Protein AF-A0A851US22-F1 (afdb_monomer)

Secondary structure (DSSP, 8-state):
---TT--SPPTTS-PPPPHHHHHHHHHHHHHHHHHHH--GGG-TTEEE-TTS-EEETTTTEEESSHHHHHHHHTSHHHHHHHHHHHHHHHHHS--PPPP-------------------

Radius of gyration: 31.39 Å; Cα contacts (8 Å, |Δi|>4): 58; chains: 1; bounding box: 66×63×95 Å

Nearest PDB structures (foldseek):
  8i0t-assembly1_v  TM=5.597E-01  e=1.390E-12  Homo sapiens
  8i0s-assembly1_v  TM=6.471E-01  e=7.210E-11  Homo sapiens
  7qtt-assembly1_I  TM=5.472E-01  e=7.624E-12  Homo sapiens
  6ff7-assembly1_7  TM=4.884E-01  e=3.368E-12  Homo sapiens
  7vpx-assembly1_B  TM=7.282E-01  e=9.819E-08  Homo sapiens

Structure (mmCIF, N/CA/C/O backbone):
data_AF-A0A851US22-F1
#
_entry.id   AF-A0A851US22-F1
#
loop_
_atom_site.group_PDB
_atom_site.id
_atom_site.type_symbol
_atom_site.label_atom_id
_atom_site.label_alt_id
_atom_site.label_comp_id
_atom_site.label_asym_id
_atom_site.label_entity_id
_atom_site.label_seq_id
_atom_site.pdbx_PDB_ins_code
_atom_site.Cartn_x
_atom_site.Cartn_y
_atom_site.Cartn_z
_atom_site.occupancy
_atom_site.B_iso_or_equiv
_atom_site.auth_seq_id
_atom_site.auth_comp_id
_atom_site.auth_asym_id
_atom_site.auth_atom_id
_atom_site.pdbx_PDB_model_num
ATOM 1 N N . MET A 1 1 ? 39.488 -23.790 -38.336 1.00 55.25 1 MET A N 1
ATOM 2 C CA . MET A 1 1 ? 39.262 -23.198 -36.999 1.00 55.25 1 MET A CA 1
ATOM 3 C C . MET A 1 1 ? 38.009 -23.827 -36.411 1.00 55.25 1 MET A C 1
ATOM 5 O O . MET A 1 1 ? 36.996 -23.831 -37.096 1.00 55.25 1 MET A O 1
ATOM 9 N N . ASP A 1 2 ? 38.097 -24.403 -35.213 1.00 55.62 2 ASP A N 1
ATOM 10 C CA . ASP A 1 2 ? 36.981 -25.063 -34.522 1.00 55.62 2 ASP A CA 1
ATOM 11 C C . ASP A 1 2 ? 36.094 -24.021 -33.808 1.00 55.62 2 ASP A C 1
ATOM 13 O O . ASP A 1 2 ? 36.602 -23.155 -33.093 1.00 55.62 2 ASP A O 1
ATOM 17 N N . PHE A 1 3 ? 34.782 -24.068 -34.050 1.00 61.19 3 PHE A N 1
ATOM 18 C CA . PHE A 1 3 ? 33.789 -23.107 -33.544 1.00 61.19 3 PHE A CA 1
ATOM 19 C C . PHE A 1 3 ? 32.880 -23.699 -32.452 1.00 61.19 3 PHE A C 1
ATOM 21 O O . PHE A 1 3 ? 31.958 -23.022 -31.997 1.00 61.19 3 PHE A O 1
ATOM 28 N N . GLN A 1 4 ? 33.110 -24.944 -32.019 1.00 65.94 4 GLN A N 1
ATOM 29 C CA . GLN A 1 4 ? 32.130 -25.704 -31.232 1.00 65.94 4 GLN A CA 1
ATOM 30 C C . GLN A 1 4 ? 31.993 -25.271 -29.760 1.00 65.94 4 GLN A C 1
ATOM 32 O O . GLN A 1 4 ? 30.987 -25.595 -29.137 1.00 65.94 4 GLN A O 1
ATOM 37 N N . HIS A 1 5 ? 32.926 -24.486 -29.205 1.00 59.12 5 HIS A N 1
ATOM 38 C CA . HIS A 1 5 ? 32.941 -24.167 -27.765 1.00 59.12 5 HIS A CA 1
ATOM 39 C C . HIS A 1 5 ? 33.215 -22.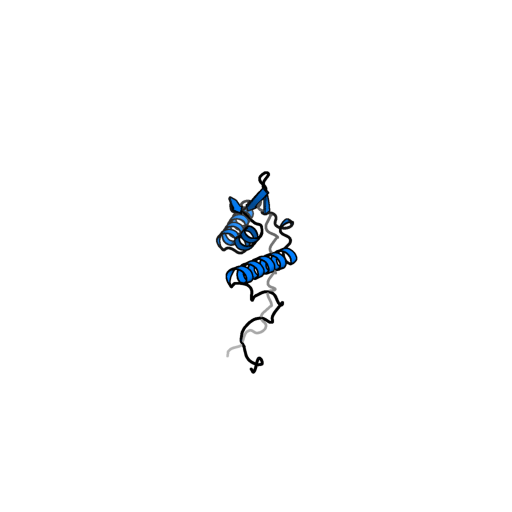693 -27.428 1.00 59.12 5 HIS A C 1
ATOM 41 O O . HIS A 1 5 ? 33.822 -22.391 -26.402 1.00 59.12 5 HIS A O 1
ATOM 47 N N . ARG A 1 6 ? 32.790 -21.742 -28.270 1.00 59.16 6 ARG A N 1
ATOM 48 C CA . ARG A 1 6 ? 32.948 -20.311 -27.962 1.00 59.16 6 ARG A CA 1
ATOM 49 C C . ARG A 1 6 ? 31.758 -19.821 -27.118 1.00 59.16 6 ARG A C 1
ATOM 51 O O . ARG A 1 6 ? 30.650 -19.769 -27.648 1.00 59.16 6 ARG A O 1
ATOM 58 N N . PRO A 1 7 ? 31.935 -19.447 -25.834 1.00 59.38 7 PRO A N 1
ATOM 59 C CA . PRO A 1 7 ? 30.878 -18.799 -25.064 1.00 59.38 7 PRO A CA 1
ATOM 60 C C . PRO A 1 7 ? 30.664 -17.388 -25.629 1.00 59.38 7 PRO A C 1
ATOM 62 O O . PRO A 1 7 ? 31.393 -16.451 -25.320 1.00 59.38 7 PRO A O 1
ATOM 65 N N . GLY A 1 8 ? 29.706 -17.254 -26.540 1.00 61.50 8 GLY A N 1
ATOM 66 C CA . GLY A 1 8 ? 29.374 -15.994 -27.199 1.00 61.50 8 GLY A CA 1
ATOM 67 C C . GLY A 1 8 ? 28.304 -16.216 -28.260 1.00 61.50 8 GLY A C 1
ATOM 68 O O . GLY A 1 8 ? 28.386 -17.178 -29.018 1.00 61.50 8 GLY A O 1
ATOM 69 N N . GLY A 1 9 ? 27.278 -15.359 -28.259 1.00 60.66 9 GLY A N 1
ATOM 70 C CA . GLY A 1 9 ? 26.065 -15.493 -29.072 1.00 60.66 9 GLY A CA 1
ATOM 71 C C . GLY A 1 9 ? 26.325 -15.782 -30.554 1.00 60.66 9 GLY A C 1
ATOM 72 O O . GLY A 1 9 ? 27.314 -15.328 -31.134 1.00 60.66 9 GLY A O 1
ATOM 73 N N . LYS A 1 10 ? 25.420 -16.559 -31.161 1.00 65.62 10 LYS A N 1
ATOM 74 C CA . LYS A 1 10 ? 25.489 -16.938 -32.578 1.00 65.62 10 LYS A CA 1
ATOM 75 C C . LYS A 1 10 ? 25.451 -15.678 -33.449 1.00 65.62 10 LYS A C 1
ATOM 77 O O . LYS A 1 10 ? 24.725 -14.730 -33.164 1.00 65.62 10 LYS A O 1
ATOM 82 N N . THR A 1 11 ? 26.210 -15.661 -34.539 1.00 60.56 11 THR A N 1
ATOM 83 C CA . THR A 1 11 ? 26.188 -14.551 -35.503 1.00 60.56 11 THR A CA 1
ATOM 84 C C . THR A 1 11 ? 24.760 -14.343 -36.018 1.00 60.56 11 THR A C 1
ATOM 86 O O . THR A 1 11 ? 24.186 -15.253 -36.610 1.00 60.56 11 THR A O 1
ATOM 89 N N . GLY A 1 12 ? 24.177 -13.171 -35.748 1.00 69.44 12 GLY A N 1
ATOM 90 C CA . GLY A 1 12 ? 22.789 -12.839 -36.095 1.00 69.44 12 GLY A CA 1
ATOM 91 C C . GLY A 1 12 ? 21.750 -13.057 -34.985 1.00 69.44 12 GLY A C 1
ATOM 92 O O . GLY A 1 12 ? 20.598 -12.694 -35.184 1.00 69.44 12 GLY A O 1
ATOM 93 N N . SER A 1 13 ? 22.118 -13.582 -33.807 1.00 67.88 13 SER A N 1
ATOM 94 C CA . SER A 1 13 ? 21.155 -13.847 -32.719 1.00 67.88 13 SER A CA 1
ATOM 95 C C . SER A 1 13 ? 20.763 -12.624 -31.882 1.00 67.88 13 SER A C 1
ATOM 97 O O . SER A 1 13 ? 20.033 -12.778 -30.908 1.00 67.88 13 SER A O 1
ATOM 99 N N . GLY A 1 14 ? 21.286 -11.434 -32.199 1.00 68.94 14 GLY A N 1
ATOM 100 C CA . GLY A 1 14 ? 21.349 -10.335 -31.233 1.00 68.94 14 GLY A CA 1
ATOM 101 C C . GLY A 1 14 ? 22.315 -10.685 -30.092 1.00 68.94 14 GLY A C 1
ATOM 102 O O . GLY A 1 14 ? 22.477 -11.849 -29.721 1.00 68.94 14 GLY A O 1
ATOM 103 N N . GLY A 1 15 ? 23.053 -9.703 -29.579 1.00 71.88 15 GLY A N 1
ATOM 104 C CA . GLY A 1 15 ? 23.988 -9.932 -28.472 1.00 71.88 15 GLY A CA 1
ATOM 105 C C . GLY A 1 15 ? 23.290 -10.471 -27.216 1.00 71.88 15 GLY 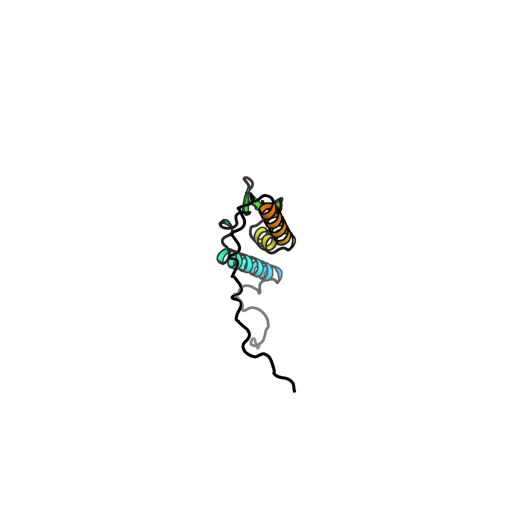A C 1
ATOM 106 O O . GLY A 1 15 ? 22.073 -10.369 -27.071 1.00 71.88 15 GLY A O 1
ATOM 107 N N . VAL A 1 16 ? 24.064 -11.034 -26.284 1.00 71.56 16 VAL A N 1
ATOM 108 C CA . VAL A 1 16 ? 23.540 -11.382 -24.955 1.00 71.56 16 VAL A CA 1
ATOM 109 C C . VAL A 1 16 ? 23.120 -10.082 -24.268 1.00 71.56 16 VAL A C 1
ATOM 111 O O . VAL A 1 16 ? 23.940 -9.171 -24.149 1.00 71.56 16 VAL A O 1
ATOM 114 N N . ALA A 1 17 ? 21.853 -9.991 -23.852 1.00 75.88 17 ALA A N 1
ATOM 115 C CA . ALA A 1 17 ? 21.323 -8.814 -23.168 1.00 75.88 17 ALA A CA 1
ATOM 116 C C . ALA A 1 17 ? 22.192 -8.460 -21.955 1.00 75.88 17 ALA A C 1
ATOM 118 O O . ALA A 1 17 ? 22.644 -9.343 -21.216 1.00 75.88 17 ALA A O 1
ATOM 119 N N . SER A 1 18 ? 22.419 -7.167 -21.734 1.00 83.94 18 SER A N 1
ATOM 120 C CA . SER A 1 18 ? 23.195 -6.713 -20.584 1.00 83.94 18 SER A CA 1
ATOM 121 C C . SER A 1 18 ? 22.522 -7.125 -19.264 1.00 83.94 18 SER A C 1
ATOM 123 O O . SER A 1 18 ? 21.305 -7.336 -19.177 1.00 83.94 18 SER A O 1
ATOM 125 N N . ALA A 1 19 ? 23.304 -7.218 -18.185 1.00 85.69 19 ALA A N 1
ATOM 126 C CA . ALA A 1 19 ? 22.767 -7.528 -16.856 1.00 85.69 19 ALA A CA 1
ATOM 127 C C . ALA A 1 19 ? 21.691 -6.514 -16.407 1.00 85.69 19 ALA A C 1
ATOM 129 O O . ALA A 1 19 ? 20.755 -6.863 -15.691 1.00 85.69 19 ALA A O 1
ATOM 130 N N . SER A 1 20 ? 21.788 -5.255 -16.842 1.00 86.75 20 SER A N 1
ATOM 131 C CA . SER A 1 20 ? 20.774 -4.230 -16.582 1.00 86.75 20 SER A CA 1
ATOM 132 C C . SER A 1 20 ? 19.460 -4.488 -17.319 1.00 86.75 20 SER A C 1
ATOM 134 O O . SER A 1 20 ? 18.394 -4.328 -16.725 1.00 86.75 20 SER A O 1
ATOM 136 N N . GLU A 1 21 ? 19.521 -4.907 -18.584 1.00 86.50 21 GLU A N 1
ATOM 137 C CA . GLU A 1 21 ? 18.330 -5.181 -19.399 1.00 86.50 21 GLU A CA 1
ATOM 138 C C . GLU A 1 21 ? 17.580 -6.410 -18.888 1.00 86.50 21 GLU A C 1
ATOM 140 O O . GLU A 1 21 ? 16.374 -6.345 -18.655 1.00 86.50 21 GLU A O 1
ATOM 145 N N . SER A 1 22 ? 18.304 -7.493 -18.600 1.00 87.62 22 SER A N 1
ATOM 146 C CA . SER A 1 22 ? 17.714 -8.716 -18.038 1.00 87.62 22 SER A CA 1
ATOM 147 C C . SER A 1 22 ? 17.078 -8.490 -16.659 1.00 87.62 22 SER A C 1
ATOM 149 O O . SER A 1 22 ? 15.997 -9.008 -16.377 1.00 87.62 22 SER A O 1
ATOM 151 N N . ASN A 1 23 ? 17.684 -7.659 -15.803 1.00 87.44 23 ASN A N 1
ATOM 152 C CA . ASN A 1 23 ? 17.094 -7.294 -14.512 1.00 87.44 23 ASN A CA 1
ATOM 153 C C . ASN A 1 23 ? 15.829 -6.436 -14.650 1.00 87.44 23 ASN A C 1
ATOM 155 O O . ASN A 1 23 ? 14.906 -6.569 -13.838 1.00 87.44 23 ASN A O 1
ATOM 159 N N . ARG A 1 24 ? 15.780 -5.551 -15.653 1.00 86.31 24 ARG A N 1
ATOM 160 C CA . ARG A 1 24 ? 14.601 -4.727 -15.942 1.00 86.31 24 ARG A CA 1
ATOM 161 C C . ARG A 1 24 ? 13.440 -5.593 -16.421 1.00 86.31 24 ARG A C 1
ATOM 163 O O . ARG A 1 24 ? 12.365 -5.500 -15.831 1.00 86.31 24 ARG A O 1
ATOM 170 N N . ASP A 1 25 ? 13.689 -6.467 -17.393 1.00 88.38 25 ASP A N 1
ATOM 171 C CA . ASP A 1 25 ? 12.705 -7.425 -17.912 1.00 88.38 25 ASP A CA 1
ATOM 172 C C . ASP A 1 25 ? 12.148 -8.315 -16.793 1.00 88.38 25 ASP A C 1
ATOM 174 O O . ASP A 1 25 ? 10.937 -8.401 -16.582 1.00 88.38 25 ASP A O 1
ATOM 178 N N . ARG A 1 26 ? 13.034 -8.870 -15.955 1.00 88.06 26 ARG A N 1
ATOM 179 C CA . ARG A 1 26 ? 12.627 -9.686 -14.806 1.00 88.06 26 ARG A CA 1
ATOM 180 C C . ARG A 1 26 ? 11.705 -8.927 -13.850 1.00 88.06 26 ARG A C 1
ATOM 182 O O . ARG A 1 26 ? 10.723 -9.489 -13.367 1.00 88.06 26 ARG A O 1
ATOM 189 N N . ARG A 1 27 ? 12.020 -7.663 -13.548 1.00 84.94 27 ARG A N 1
ATOM 190 C CA . ARG A 1 27 ? 11.213 -6.825 -12.646 1.00 84.94 27 ARG A CA 1
ATOM 191 C C . ARG A 1 27 ? 9.845 -6.506 -13.247 1.00 84.94 27 ARG A C 1
ATOM 193 O O . ARG A 1 27 ? 8.851 -6.527 -12.526 1.00 84.94 27 ARG A O 1
ATOM 200 N N . GLU A 1 28 ? 9.798 -6.217 -14.541 1.00 86.56 28 GLU A N 1
ATOM 201 C CA . GLU A 1 28 ? 8.559 -5.934 -15.262 1.00 86.56 28 GLU A CA 1
ATOM 202 C C . GLU A 1 28 ? 7.658 -7.170 -15.336 1.00 86.56 28 GLU A C 1
ATOM 204 O O . GLU A 1 28 ? 6.477 -7.094 -14.995 1.00 86.56 28 GLU A O 1
ATOM 209 N N . ARG A 1 29 ? 8.237 -8.336 -15.629 1.00 89.19 29 ARG A N 1
ATOM 210 C CA . ARG A 1 29 ? 7.525 -9.616 -15.626 1.00 89.19 29 ARG A CA 1
ATOM 211 C C . ARG A 1 29 ? 6.950 -9.966 -14.254 1.00 89.19 29 ARG A C 1
ATOM 213 O O . ARG A 1 29 ? 5.792 -10.357 -14.159 1.00 89.19 29 ARG A O 1
ATOM 220 N N . LEU A 1 30 ? 7.725 -9.801 -13.178 1.00 84.38 30 LEU A N 1
ATOM 221 C CA . LEU A 1 30 ? 7.225 -10.021 -11.812 1.00 84.38 30 LEU A CA 1
ATOM 222 C C . LEU A 1 30 ? 6.061 -9.085 -11.471 1.00 84.38 30 LEU A C 1
ATOM 224 O O . LEU A 1 30 ? 5.120 -9.499 -10.797 1.00 84.38 30 LEU A O 1
ATOM 228 N N . ARG A 1 31 ? 6.099 -7.839 -11.956 1.00 82.69 31 ARG A N 1
ATOM 229 C CA . ARG A 1 31 ? 4.989 -6.898 -11.791 1.00 82.69 31 ARG A CA 1
ATOM 230 C C . ARG A 1 31 ? 3.738 -7.362 -12.541 1.00 82.69 31 ARG A C 1
ATOM 232 O O . ARG A 1 31 ? 2.659 -7.291 -11.966 1.00 82.69 31 ARG A O 1
ATOM 239 N N . GLN A 1 32 ? 3.874 -7.828 -13.781 1.00 84.69 32 GLN A N 1
ATOM 240 C CA . GLN A 1 32 ? 2.745 -8.343 -14.567 1.00 84.69 32 GLN A CA 1
ATOM 241 C C . GLN A 1 32 ? 2.095 -9.554 -13.889 1.00 84.69 32 GLN A C 1
ATOM 243 O O . GLN A 1 32 ? 0.882 -9.562 -13.706 1.00 84.69 32 GLN A O 1
ATOM 248 N N . LEU A 1 33 ? 2.903 -10.510 -13.416 1.00 86.81 33 LEU A N 1
ATOM 249 C CA . LEU A 1 33 ? 2.410 -11.669 -12.665 1.00 86.81 33 LEU A CA 1
ATOM 250 C C . LEU A 1 33 ? 1.653 -11.249 -11.396 1.00 86.81 33 LEU A C 1
ATOM 252 O O . LEU A 1 33 ? 0.589 -11.780 -11.097 1.00 86.81 33 LEU A O 1
ATOM 256 N N . ALA A 1 34 ? 2.172 -10.265 -10.656 1.00 80.88 34 ALA A N 1
ATOM 257 C CA . ALA A 1 34 ? 1.501 -9.766 -9.459 1.00 80.88 34 ALA A CA 1
ATOM 258 C C . ALA A 1 34 ? 0.142 -9.113 -9.778 1.00 80.88 34 ALA A C 1
ATOM 260 O O . ALA A 1 34 ? -0.827 -9.359 -9.061 1.00 80.88 34 ALA A O 1
ATOM 261 N N . LEU A 1 35 ? 0.058 -8.331 -10.860 1.00 78.81 35 LEU A N 1
ATOM 262 C CA . LEU A 1 35 ? -1.186 -7.694 -11.313 1.00 78.81 35 LEU A CA 1
ATOM 263 C C . LEU A 1 35 ? -2.231 -8.705 -11.798 1.00 78.81 35 LEU A C 1
ATOM 265 O O . LEU A 1 35 ? -3.420 -8.490 -11.598 1.00 78.81 35 LEU A O 1
ATOM 269 N N . GLU A 1 36 ? -1.801 -9.810 -12.404 1.00 81.94 36 GLU A N 1
ATOM 270 C CA . GLU A 1 36 ? -2.704 -10.886 -12.820 1.00 81.94 36 GLU A CA 1
ATOM 271 C C . GLU A 1 36 ? -3.337 -11.589 -11.608 1.00 81.94 36 GLU A C 1
ATOM 273 O O . GLU A 1 36 ? -4.521 -11.919 -11.614 1.00 81.94 36 GLU A O 1
ATOM 278 N N . THR A 1 37 ? -2.564 -11.777 -10.533 1.00 79.75 37 THR A N 1
ATOM 279 C CA . THR A 1 37 ? -3.039 -12.464 -9.320 1.00 79.75 37 THR A CA 1
ATOM 280 C C . THR A 1 37 ? -3.872 -11.588 -8.384 1.00 79.75 37 THR A C 1
ATOM 282 O O . THR A 1 37 ? -4.727 -12.105 -7.663 1.00 79.75 37 THR A O 1
ATOM 285 N N . ILE A 1 38 ? -3.619 -10.276 -8.355 1.00 79.56 38 ILE A N 1
ATOM 286 C CA . ILE A 1 38 ? -4.230 -9.351 -7.397 1.00 79.56 38 ILE A CA 1
ATOM 287 C C . ILE A 1 38 ? -4.940 -8.240 -8.161 1.00 79.56 38 ILE A C 1
ATOM 289 O O . ILE A 1 38 ? -4.313 -7.341 -8.718 1.00 79.56 38 ILE A O 1
ATOM 293 N N . ASP A 1 39 ? -6.268 -8.256 -8.098 1.00 82.88 39 ASP A N 1
ATOM 294 C CA . ASP A 1 39 ? -7.079 -7.141 -8.573 1.00 82.88 39 ASP A CA 1
ATOM 295 C C . ASP A 1 39 ? -7.009 -5.978 -7.574 1.00 82.88 39 ASP A C 1
ATOM 297 O O . ASP A 1 39 ? -7.685 -5.963 -6.542 1.00 82.88 39 ASP A O 1
ATOM 301 N N . ILE A 1 40 ? -6.170 -4.996 -7.900 1.00 81.62 40 ILE A N 1
ATOM 302 C CA . ILE A 1 40 ? -5.939 -3.778 -7.112 1.00 81.62 40 ILE A CA 1
ATOM 303 C C . ILE A 1 40 ? -7.207 -2.952 -6.875 1.00 81.62 40 ILE A C 1
ATOM 305 O O . ILE A 1 40 ? -7.279 -2.227 -5.886 1.00 81.62 40 ILE A O 1
ATOM 309 N N . ASN A 1 41 ? -8.225 -3.072 -7.730 1.00 84.25 41 ASN A N 1
ATOM 310 C CA . ASN A 1 41 ? -9.457 -2.293 -7.593 1.00 84.25 41 ASN A CA 1
ATOM 311 C C . ASN A 1 41 ? -10.380 -2.842 -6.499 1.00 84.25 41 ASN A C 1
ATOM 313 O O . ASN A 1 41 ? -11.260 -2.126 -6.028 1.00 84.25 41 ASN A O 1
ATOM 317 N N . LYS A 1 42 ? -10.183 -4.099 -6.080 1.00 86.62 42 LYS A N 1
ATOM 318 C CA . LYS A 1 42 ? -10.942 -4.706 -4.976 1.00 86.62 42 LYS A CA 1
ATOM 319 C C . LYS A 1 42 ? -10.461 -4.243 -3.604 1.00 86.62 42 LYS A C 1
ATOM 321 O O . LYS A 1 42 ? -11.166 -4.456 -2.620 1.00 86.62 42 LYS A O 1
ATOM 326 N N . ASP A 1 43 ? -9.281 -3.632 -3.519 1.00 88.44 43 ASP A N 1
ATOM 327 C CA . ASP A 1 43 ? -8.763 -3.115 -2.258 1.00 88.44 43 ASP A CA 1
ATOM 328 C C . ASP A 1 43 ? -9.524 -1.831 -1.857 1.00 88.44 43 ASP A C 1
ATOM 330 O O . ASP A 1 43 ? -9.438 -0.817 -2.557 1.00 88.44 43 ASP A O 1
ATOM 334 N N . PRO A 1 44 ? -10.247 -1.820 -0.717 1.00 91.44 44 PRO A N 1
ATOM 335 C CA . PRO A 1 44 ? -11.035 -0.662 -0.291 1.00 91.44 44 PRO A CA 1
ATOM 336 C C . PRO A 1 44 ? -10.179 0.580 0.005 1.00 91.44 44 PRO A C 1
ATOM 338 O O . PRO A 1 44 ? -10.686 1.710 -0.023 1.00 91.44 44 PRO A O 1
ATOM 341 N N . TYR A 1 45 ? -8.884 0.404 0.280 1.00 91.69 45 TYR A N 1
ATOM 342 C CA . TYR A 1 45 ? -7.956 1.489 0.599 1.00 91.69 45 TYR A CA 1
ATOM 343 C C . TYR A 1 45 ? -7.203 2.030 -0.613 1.00 91.69 45 TYR A C 1
ATOM 345 O O . TYR A 1 45 ? -6.575 3.085 -0.489 1.00 91.69 45 TYR A O 1
ATOM 353 N N . PHE A 1 46 ? -7.319 1.383 -1.771 1.00 93.19 46 PHE A N 1
ATOM 354 C CA . PHE A 1 46 ? -6.735 1.859 -3.016 1.00 93.19 46 PHE A CA 1
ATOM 355 C C . PHE A 1 46 ? -7.497 3.079 -3.551 1.00 93.19 46 PHE A C 1
ATOM 357 O O . PHE A 1 46 ? -8.726 3.195 -3.439 1.00 93.19 46 PHE A O 1
ATOM 364 N N . MET A 1 47 ? -6.753 4.033 -4.104 1.00 91.50 47 MET A N 1
ATOM 365 C CA . MET A 1 47 ? -7.293 5.192 -4.806 1.00 91.50 47 MET A CA 1
ATOM 366 C C . MET A 1 47 ? -6.301 5.645 -5.877 1.00 91.50 47 MET A C 1
ATOM 368 O O . MET A 1 47 ? -5.088 5.612 -5.672 1.00 91.50 47 MET A O 1
ATOM 372 N N . LYS A 1 48 ? -6.822 6.085 -7.024 1.00 91.81 48 LYS A N 1
ATOM 373 C CA . LYS A 1 48 ? -6.039 6.763 -8.055 1.00 91.81 48 LYS A CA 1
ATOM 374 C C . LYS A 1 48 ? -6.370 8.246 -8.025 1.00 91.81 48 LYS A C 1
ATOM 376 O O . LYS A 1 48 ? -7.538 8.623 -8.108 1.00 91.81 48 LYS A O 1
ATOM 381 N N . ASN A 1 49 ? -5.344 9.076 -7.922 1.00 89.12 49 ASN A N 1
ATOM 382 C CA . ASN A 1 49 ? -5.512 10.520 -7.906 1.00 89.12 49 ASN A CA 1
ATOM 383 C C . ASN A 1 49 ? -5.799 11.075 -9.298 1.00 89.12 49 ASN A C 1
ATOM 385 O O . ASN A 1 49 ? -5.448 10.480 -10.316 1.00 89.12 49 ASN A O 1
ATOM 389 N N . HIS A 1 50 ? -6.325 12.298 -9.326 1.00 86.69 50 HIS A N 1
ATOM 390 C CA . HIS A 1 50 ? -6.492 13.104 -10.538 1.00 86.69 50 HIS A CA 1
ATOM 391 C C . HIS A 1 50 ? -5.168 13.363 -11.287 1.00 86.69 50 HIS A C 1
ATOM 393 O O . HIS A 1 50 ? -5.177 13.569 -12.493 1.00 86.69 50 HIS A O 1
ATOM 399 N N . LEU A 1 51 ? -4.026 13.292 -10.593 1.00 88.94 51 LEU A N 1
ATOM 400 C CA . LEU A 1 51 ? -2.677 13.400 -11.170 1.00 88.94 51 LEU A CA 1
ATOM 401 C C . LEU A 1 51 ? -2.137 12.066 -11.722 1.00 88.94 51 LEU A C 1
ATOM 403 O O . LEU A 1 51 ? -1.010 12.007 -12.202 1.00 88.94 51 LEU A O 1
ATOM 407 N N . GLY A 1 52 ? -2.899 10.974 -11.612 1.00 87.75 52 GLY A N 1
ATOM 408 C CA . GLY A 1 52 ? -2.484 9.641 -12.053 1.00 87.75 52 GLY A CA 1
ATOM 409 C C . GLY A 1 52 ? -1.590 8.872 -11.072 1.00 87.75 52 GLY A C 1
ATOM 410 O O . GLY A 1 52 ? -1.260 7.723 -11.358 1.00 87.75 52 GLY A O 1
ATOM 411 N N . SER A 1 53 ? -1.237 9.458 -9.924 1.00 91.25 53 SER A N 1
ATOM 412 C CA . SER A 1 53 ? -0.544 8.771 -8.823 1.00 91.25 53 SER A CA 1
ATOM 413 C C . SER A 1 53 ? -1.464 7.797 -8.082 1.00 91.25 53 SER A C 1
ATOM 415 O O . SER A 1 53 ? -2.683 7.979 -8.053 1.00 91.25 53 SER A O 1
ATOM 417 N N . TYR A 1 54 ? -0.872 6.788 -7.443 1.00 92.31 54 TYR A N 1
ATOM 418 C CA . TYR A 1 54 ? -1.586 5.794 -6.645 1.00 92.31 54 TYR A CA 1
ATOM 419 C C . TYR A 1 54 ? -1.479 6.130 -5.163 1.00 92.31 54 TYR A C 1
ATOM 421 O O . TYR A 1 54 ? -0.399 6.452 -4.674 1.00 92.31 54 TYR A O 1
ATOM 429 N N . GLU A 1 55 ? -2.579 6.027 -4.434 1.00 92.38 55 GLU A N 1
ATOM 430 C CA . GLU A 1 55 ? -2.640 6.352 -3.015 1.00 92.38 55 GLU A CA 1
ATOM 431 C C . GLU A 1 55 ? -3.167 5.196 -2.176 1.00 92.38 55 GLU A C 1
ATOM 433 O O . GLU A 1 55 ? -4.090 4.475 -2.557 1.00 92.38 55 GLU A O 1
ATOM 438 N N . CYS A 1 56 ? -2.595 5.069 -0.979 1.00 94.62 56 CYS A N 1
ATOM 439 C CA . CYS A 1 56 ? -3.124 4.232 0.085 1.00 94.62 56 CYS A CA 1
ATOM 440 C C . CYS A 1 56 ? -3.879 5.098 1.096 1.00 94.62 56 CYS A C 1
ATOM 442 O O . CYS A 1 56 ? -3.262 5.730 1.957 1.00 94.62 56 CYS A O 1
ATOM 444 N N . LYS A 1 57 ? -5.216 5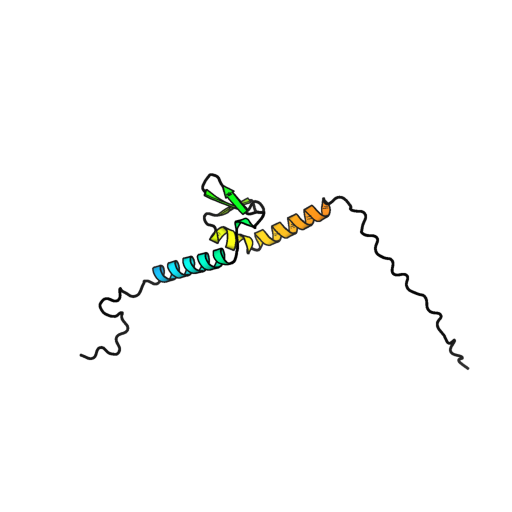.078 1.057 1.00 93.69 57 LYS A N 1
ATOM 445 C CA . LYS A 1 57 ? -6.082 5.854 1.971 1.00 93.69 57 LYS A CA 1
ATOM 446 C C . LYS A 1 57 ? -5.893 5.477 3.442 1.00 93.69 57 LYS A C 1
ATOM 448 O O . LYS A 1 57 ? -6.138 6.287 4.330 1.00 93.69 57 LYS A O 1
ATOM 453 N N . LEU A 1 58 ? -5.456 4.247 3.718 1.00 93.44 58 LEU A N 1
ATOM 454 C CA . LEU A 1 58 ? -5.177 3.801 5.081 1.00 93.44 58 LEU A CA 1
ATOM 455 C C . LEU A 1 58 ? -3.912 4.445 5.658 1.00 93.44 58 LEU A C 1
ATOM 457 O O . LEU A 1 58 ? -3.882 4.790 6.837 1.00 93.44 58 LEU A O 1
ATOM 461 N N . CYS A 1 59 ? -2.857 4.546 4.847 1.00 94.00 59 CYS A N 1
ATOM 462 C CA . CYS A 1 59 ? -1.535 4.987 5.294 1.00 94.00 59 CYS A CA 1
ATOM 463 C C . CYS A 1 59 ? -1.196 6.428 4.910 1.00 94.00 59 CYS A C 1
ATOM 465 O O . CYS A 1 59 ? -0.175 6.924 5.389 1.00 94.00 59 CYS A O 1
ATOM 467 N N . LEU A 1 60 ? -2.019 7.070 4.073 1.00 92.94 60 LEU A N 1
ATOM 468 C CA . LEU A 1 60 ? -1.783 8.392 3.488 1.00 92.94 60 LEU A CA 1
ATOM 469 C C . LEU A 1 60 ? -0.424 8.460 2.777 1.00 92.94 60 LEU A C 1
ATOM 471 O O . LEU A 1 60 ? 0.360 9.387 2.967 1.00 92.94 60 LEU A O 1
ATOM 475 N N . THR A 1 61 ? -0.111 7.418 2.005 1.00 92.69 61 THR A N 1
ATOM 476 C CA . THR A 1 61 ? 1.136 7.318 1.240 1.00 92.69 61 THR A CA 1
ATOM 477 C C . THR A 1 61 ? 0.862 7.362 -0.254 1.00 92.69 61 THR A C 1
ATOM 479 O O . THR A 1 61 ? -0.052 6.700 -0.747 1.00 92.69 61 THR A O 1
ATOM 482 N N . LEU A 1 62 ? 1.698 8.126 -0.956 1.00 93.94 62 LEU A N 1
ATOM 483 C CA . LEU A 1 62 ? 1.724 8.250 -2.408 1.00 93.94 62 LEU A CA 1
ATOM 484 C C . LEU A 1 62 ? 2.677 7.212 -3.011 1.00 93.94 62 LEU A C 1
ATOM 486 O O . LEU A 1 62 ? 3.789 7.007 -2.519 1.00 93.94 62 LEU A O 1
ATOM 490 N N . HIS A 1 63 ? 2.256 6.590 -4.104 1.00 93.00 63 HIS A N 1
ATOM 491 C CA . HIS A 1 63 ? 2.995 5.584 -4.852 1.00 93.00 63 HIS A CA 1
ATOM 492 C C . HIS A 1 63 ? 3.028 5.963 -6.335 1.00 93.00 63 HIS A C 1
ATOM 494 O O . HIS A 1 63 ? 2.004 6.226 -6.963 1.00 93.00 63 HIS A O 1
ATOM 500 N N . ASN A 1 64 ? 4.229 5.950 -6.913 1.00 90.19 64 ASN A N 1
ATOM 501 C CA . ASN A 1 64 ? 4.444 6.328 -8.314 1.00 90.19 64 ASN A CA 1
ATOM 502 C C . ASN A 1 64 ? 3.965 5.251 -9.298 1.00 90.19 64 ASN A C 1
ATOM 504 O O . ASN A 1 64 ? 3.758 5.520 -10.476 1.00 90.19 64 ASN A O 1
ATOM 508 N N . ASN A 1 65 ? 3.844 4.005 -8.840 1.00 87.81 65 ASN A N 1
ATOM 509 C CA . ASN A 1 65 ? 3.416 2.880 -9.656 1.00 87.81 65 ASN A CA 1
ATOM 510 C C . ASN A 1 65 ? 2.615 1.865 -8.824 1.00 87.81 65 ASN A C 1
ATOM 512 O O . ASN A 1 65 ? 2.764 1.790 -7.604 1.00 87.81 65 ASN A O 1
ATOM 516 N N . GLU A 1 66 ? 1.791 1.060 -9.495 1.00 85.62 66 GLU A N 1
ATOM 517 C CA . GLU A 1 66 ? 0.949 0.040 -8.848 1.00 85.62 66 GLU A CA 1
ATOM 518 C C . GLU A 1 66 ? 1.798 -1.014 -8.136 1.00 85.62 66 GLU A C 1
ATOM 520 O O . GLU A 1 66 ? 1.431 -1.492 -7.073 1.00 85.62 66 GLU A O 1
ATOM 525 N N . GLY A 1 67 ? 2.977 -1.341 -8.678 1.00 87.56 67 GLY A N 1
ATOM 526 C CA . GLY A 1 67 ? 3.903 -2.281 -8.041 1.00 87.56 67 GLY A CA 1
ATOM 527 C C . GLY A 1 67 ? 4.404 -1.796 -6.674 1.00 87.56 67 GLY A C 1
ATOM 528 O O . GLY A 1 67 ? 4.517 -2.587 -5.744 1.00 87.56 67 GLY A O 1
ATOM 529 N N . SER A 1 68 ? 4.663 -0.495 -6.524 1.00 89.69 68 SER A N 1
ATOM 530 C CA . SER A 1 68 ? 5.030 0.135 -5.250 1.00 89.69 68 SER A CA 1
ATOM 531 C C . SER A 1 68 ? 3.858 0.118 -4.275 1.00 89.69 68 SER A C 1
ATOM 533 O O . SER A 1 68 ? 4.067 -0.149 -3.093 1.00 89.69 68 SER A O 1
ATOM 535 N N . TYR A 1 69 ? 2.631 0.326 -4.765 1.00 91.88 69 TYR A N 1
ATOM 536 C CA . TYR A 1 69 ? 1.423 0.163 -3.954 1.00 91.88 69 TYR A CA 1
ATOM 537 C C . TYR A 1 69 ? 1.258 -1.290 -3.471 1.00 91.88 69 TYR A C 1
ATOM 539 O O . TYR A 1 69 ? 1.090 -1.526 -2.278 1.00 91.88 69 TYR A O 1
ATOM 547 N N . LEU A 1 70 ? 1.405 -2.276 -4.359 1.00 89.75 70 LEU A N 1
ATOM 548 C CA . LEU A 1 70 ? 1.324 -3.703 -4.021 1.00 89.75 70 LEU A CA 1
ATOM 549 C C . LEU A 1 70 ? 2.400 -4.133 -3.014 1.00 89.75 70 LEU A C 1
ATOM 551 O O . LEU A 1 70 ? 2.119 -4.852 -2.059 1.00 89.75 70 LEU A O 1
ATOM 555 N N . ALA A 1 71 ? 3.638 -3.668 -3.182 1.00 90.75 71 ALA A N 1
ATOM 556 C CA . ALA A 1 71 ? 4.692 -3.920 -2.203 1.00 90.75 71 ALA A CA 1
ATOM 557 C C . ALA A 1 71 ? 4.389 -3.243 -0.853 1.00 90.75 71 ALA A C 1
ATOM 559 O O . ALA A 1 71 ? 4.735 -3.765 0.208 1.00 90.75 71 ALA A O 1
ATOM 560 N N . HIS A 1 72 ? 3.723 -2.087 -0.877 1.00 93.12 72 HIS A N 1
ATOM 561 C CA . HIS A 1 72 ? 3.329 -1.364 0.324 1.00 93.12 72 HIS A CA 1
ATOM 562 C C . HIS A 1 72 ? 2.242 -2.086 1.128 1.00 93.12 72 HIS A C 1
ATOM 564 O O . HIS A 1 72 ? 2.360 -2.130 2.355 1.00 93.12 72 HIS A O 1
ATOM 570 N N . THR A 1 73 ? 1.228 -2.678 0.486 1.00 91.25 73 THR A N 1
ATOM 571 C CA . THR A 1 73 ? 0.157 -3.414 1.194 1.00 91.25 73 THR A CA 1
ATOM 572 C C . THR A 1 73 ? 0.699 -4.633 1.944 1.00 91.25 73 THR A C 1
ATOM 574 O O . THR A 1 73 ? 0.245 -4.951 3.045 1.00 91.25 73 THR A O 1
ATOM 577 N N . GLN A 1 74 ? 1.753 -5.256 1.416 1.00 89.56 74 GLN A N 1
ATOM 578 C CA . GLN A 1 74 ? 2.487 -6.346 2.070 1.00 89.56 74 GLN A CA 1
ATOM 579 C C . GLN A 1 74 ? 3.440 -5.856 3.182 1.00 89.56 74 GLN A C 1
ATOM 581 O O . GLN A 1 74 ? 4.004 -6.652 3.933 1.00 89.56 74 GLN A O 1
ATOM 586 N N . GLY A 1 75 ? 3.632 -4.543 3.320 1.00 94.00 75 GLY A N 1
ATOM 587 C CA . GLY A 1 75 ? 4.528 -3.944 4.302 1.00 94.00 75 GLY A CA 1
ATOM 588 C C . GLY A 1 75 ? 3.963 -3.926 5.727 1.00 94.00 75 GLY A C 1
ATOM 589 O O . GLY A 1 75 ? 2.775 -3.701 5.960 1.00 94.00 75 GLY A O 1
ATOM 590 N N . LYS A 1 76 ? 4.847 -4.047 6.729 1.00 95.56 76 LYS A N 1
ATOM 591 C CA . LYS A 1 76 ? 4.472 -4.042 8.162 1.00 95.56 76 LYS A CA 1
ATOM 592 C C . LYS A 1 76 ? 3.696 -2.791 8.590 1.00 95.56 76 LYS A C 1
ATOM 594 O O . LYS A 1 76 ? 2.780 -2.878 9.404 1.00 95.56 76 LYS A O 1
ATOM 599 N N . LYS A 1 77 ? 4.042 -1.618 8.049 1.00 95.12 77 LYS A N 1
ATOM 600 C CA . LYS A 1 77 ? 3.345 -0.359 8.365 1.00 95.12 77 LYS A CA 1
ATOM 601 C C . LYS A 1 77 ? 1.871 -0.411 7.946 1.00 95.12 77 LYS A C 1
ATOM 603 O O . LYS A 1 77 ? 1.007 0.010 8.706 1.00 95.12 77 LYS A O 1
ATOM 608 N N . HIS A 1 78 ? 1.585 -0.967 6.771 1.00 94.94 78 HIS A N 1
ATOM 609 C CA . HIS A 1 78 ? 0.217 -1.114 6.289 1.00 94.94 78 HIS A CA 1
ATOM 610 C C . HIS A 1 78 ? -0.580 -2.0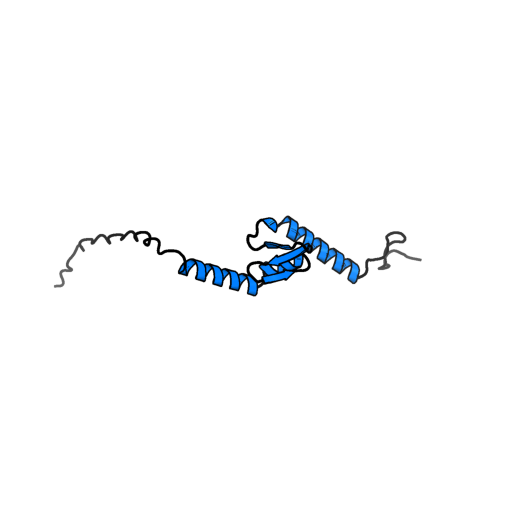82 7.173 1.00 94.94 78 HIS A C 1
ATOM 612 O O . HIS A 1 78 ? -1.644 -1.733 7.679 1.00 94.94 78 HIS A O 1
ATOM 618 N N . GLN A 1 79 ? 0.002 -3.246 7.471 1.00 95.44 79 GLN A N 1
ATOM 619 C CA . GLN A 1 79 ? -0.615 -4.270 8.322 1.00 95.44 79 GLN A CA 1
ATOM 620 C C . GLN A 1 79 ? -0.889 -3.781 9.754 1.00 95.44 79 GLN A C 1
ATOM 622 O O . GLN A 1 79 ? -1.954 -4.019 10.320 1.00 95.44 79 GLN A O 1
ATOM 627 N N . THR A 1 80 ? 0.041 -3.028 10.343 1.00 95.69 80 THR A N 1
ATOM 628 C CA . THR A 1 80 ? -0.160 -2.442 11.681 1.00 95.69 80 THR A CA 1
ATOM 629 C C . THR A 1 80 ? -1.249 -1.370 11.691 1.00 95.69 80 THR A C 1
ATOM 631 O O . THR A 1 80 ? -2.013 -1.292 12.653 1.00 95.69 80 THR A O 1
ATOM 634 N N . ASN A 1 81 ? -1.380 -0.575 10.627 1.00 95.06 81 ASN A N 1
ATOM 635 C CA . ASN A 1 81 ? -2.469 0.392 10.504 1.00 95.06 81 ASN A CA 1
ATOM 636 C C . ASN A 1 81 ? -3.835 -0.283 10.311 1.00 95.06 81 ASN A C 1
ATOM 638 O O . ASN A 1 81 ? -4.814 0.199 10.882 1.00 95.06 81 ASN A O 1
ATOM 642 N N . LEU A 1 82 ? -3.905 -1.412 9.593 1.00 94.75 82 LEU A N 1
ATOM 643 C CA . LEU A 1 82 ? -5.123 -2.228 9.501 1.00 94.75 82 LEU A CA 1
ATOM 644 C C . LEU A 1 82 ? -5.552 -2.719 10.884 1.00 94.75 82 LEU A C 1
ATOM 646 O O . LEU A 1 82 ? -6.694 -2.512 11.282 1.00 94.75 82 LEU A O 1
ATOM 650 N N . ALA A 1 83 ? -4.617 -3.285 11.651 1.00 94.00 83 ALA A N 1
ATOM 651 C CA . ALA A 1 83 ? -4.894 -3.755 13.006 1.00 94.00 83 ALA A CA 1
ATOM 652 C C . ALA A 1 83 ? -5.361 -2.617 13.932 1.00 94.00 83 ALA A C 1
ATOM 654 O O . ALA A 1 83 ? -6.308 -2.785 14.698 1.00 94.00 83 ALA A O 1
ATOM 655 N N . ARG A 1 84 ? -4.740 -1.432 13.837 1.00 94.50 84 ARG A N 1
ATOM 656 C CA . ARG A 1 84 ? -5.168 -0.245 14.598 1.00 94.50 84 ARG A CA 1
ATOM 657 C C . ARG A 1 84 ? -6.570 0.213 14.213 1.00 94.50 84 ARG A C 1
ATOM 659 O O . ARG A 1 84 ? -7.337 0.575 15.101 1.00 94.50 84 ARG A O 1
ATOM 666 N N . ARG A 1 85 ? -6.903 0.202 12.919 1.00 93.06 85 ARG A N 1
ATOM 667 C CA . ARG A 1 85 ? -8.240 0.564 12.436 1.00 93.06 85 ARG A CA 1
ATOM 668 C C . ARG A 1 85 ? -9.284 -0.432 12.926 1.00 93.06 85 ARG A C 1
ATOM 670 O O . ARG A 1 85 ? -10.239 0.002 13.553 1.00 93.06 85 ARG A O 1
ATOM 677 N N . ALA A 1 86 ? -9.038 -1.731 12.770 1.00 92.06 86 ALA A N 1
ATOM 678 C CA . ALA A 1 86 ? -9.921 -2.778 13.279 1.00 92.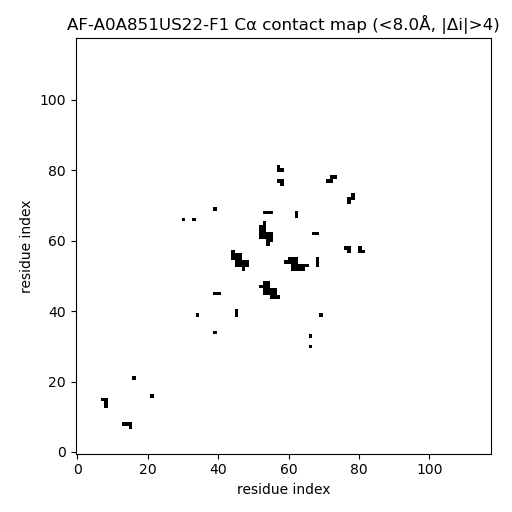06 86 ALA A CA 1
ATOM 679 C C . ALA A 1 86 ? -10.130 -2.665 14.800 1.00 92.06 86 ALA A C 1
ATOM 681 O O . ALA A 1 86 ? -11.249 -2.786 15.289 1.00 92.06 86 ALA A O 1
ATOM 682 N N . ALA A 1 87 ? -9.074 -2.358 15.562 1.00 91.62 87 ALA A N 1
ATOM 683 C CA . ALA A 1 87 ? -9.180 -2.137 17.003 1.00 91.62 87 ALA A CA 1
ATOM 684 C C . ALA A 1 87 ? -9.971 -0.869 17.366 1.00 91.62 87 ALA A C 1
ATOM 686 O O . ALA A 1 87 ? -10.605 -0.830 18.419 1.00 91.62 87 ALA A O 1
ATOM 687 N N . LYS A 1 88 ? -9.924 0.177 16.532 1.00 91.25 88 LYS A N 1
ATOM 688 C CA . LYS A 1 88 ? -10.718 1.395 16.727 1.00 91.25 88 LYS A CA 1
ATOM 689 C C . LYS A 1 88 ? -12.187 1.153 16.374 1.00 91.25 88 LYS A C 1
ATOM 691 O O . LYS A 1 88 ? -13.048 1.470 17.184 1.00 91.25 88 LYS A O 1
ATOM 696 N N . GLU A 1 89 ? -12.456 0.510 15.242 1.00 88.50 89 GLU A N 1
ATOM 697 C CA . GLU A 1 89 ? -13.804 0.118 14.817 1.00 88.50 89 GLU A CA 1
ATOM 698 C C . GLU A 1 89 ? -14.455 -0.834 15.824 1.00 88.50 89 GLU A C 1
ATOM 700 O O . GLU A 1 89 ? -15.619 -0.658 16.153 1.00 88.50 89 GLU A O 1
ATOM 705 N N . ALA A 1 90 ? -13.706 -1.772 16.412 1.00 87.69 90 ALA A N 1
ATOM 706 C CA . ALA A 1 90 ? -14.214 -2.638 17.478 1.00 87.69 90 ALA A CA 1
ATOM 707 C C . ALA A 1 90 ? -14.566 -1.884 18.776 1.00 87.69 90 ALA A C 1
ATOM 709 O O . ALA A 1 90 ? -15.389 -2.364 19.551 1.00 87.69 90 ALA A O 1
ATOM 710 N N . LYS A 1 91 ? -13.942 -0.725 19.035 1.00 85.19 91 LYS A N 1
ATOM 711 C CA . LYS A 1 91 ? -14.246 0.134 20.194 1.00 85.19 91 LYS A CA 1
ATOM 712 C C . LYS A 1 91 ? -15.398 1.101 19.927 1.00 85.19 91 LYS A C 1
ATOM 714 O O . LYS A 1 91 ? -16.151 1.394 20.846 1.00 85.19 91 LYS A O 1
ATOM 719 N N . GLU A 1 92 ? -15.483 1.632 18.709 1.00 81.19 92 GLU A N 1
ATOM 720 C CA . GLU A 1 92 ? -16.535 2.563 18.275 1.00 81.19 92 GLU A CA 1
ATOM 721 C C . GLU A 1 92 ? -17.804 1.840 17.809 1.00 81.19 92 GLU A C 1
ATOM 723 O O . GLU A 1 92 ? -18.856 2.471 17.711 1.00 81.19 92 GLU A O 1
ATOM 728 N N . ALA A 1 93 ? -17.732 0.530 17.543 1.00 76.25 93 ALA A N 1
ATOM 729 C CA . ALA A 1 93 ? -18.904 -0.284 17.277 1.00 76.25 93 ALA A CA 1
ATOM 730 C C . ALA A 1 93 ? -19.900 -0.091 18.431 1.00 76.25 93 ALA A C 1
ATOM 732 O O . ALA A 1 93 ? -19.520 -0.279 19.594 1.00 76.25 93 ALA A O 1
ATOM 733 N N . PRO A 1 94 ? -21.160 0.294 18.142 1.00 69.88 94 PRO A N 1
ATOM 734 C CA . PRO A 1 94 ? -22.173 0.394 19.178 1.00 69.88 94 PRO A CA 1
ATOM 735 C C . PRO A 1 94 ? -22.207 -0.946 19.898 1.00 69.88 94 PRO A C 1
ATOM 737 O O . PRO A 1 94 ? -22.080 -1.986 19.245 1.00 69.88 94 PRO A O 1
ATOM 740 N N . ALA A 1 95 ? -22.333 -0.918 21.225 1.00 63.09 95 ALA A N 1
ATOM 741 C CA . ALA A 1 95 ? -22.503 -2.116 22.027 1.00 63.09 95 ALA A CA 1
ATOM 742 C C . ALA A 1 95 ? -23.757 -2.849 21.532 1.00 63.09 95 ALA A C 1
ATOM 744 O O . ALA A 1 95 ? -24.862 -2.629 22.021 1.00 63.09 95 ALA A O 1
ATOM 745 N N . GLN A 1 96 ? -23.584 -3.697 20.518 1.00 59.91 96 GLN A N 1
ATOM 746 C CA . GLN A 1 96 ? -24.528 -4.738 20.185 1.00 59.91 96 GLN A CA 1
ATOM 747 C C . GLN A 1 96 ? -24.694 -5.496 21.500 1.00 59.91 96 GLN A C 1
ATOM 749 O O . GLN A 1 96 ? -23.667 -5.860 22.094 1.00 59.91 96 GLN A O 1
ATOM 754 N N . PRO A 1 97 ? -25.925 -5.662 22.016 1.00 60.78 97 PRO A N 1
ATOM 755 C CA . PRO A 1 97 ? -26.135 -6.477 23.200 1.00 60.78 97 PRO A CA 1
ATOM 756 C C . PRO A 1 97 ? -25.406 -7.787 22.933 1.00 60.78 97 PRO A C 1
ATOM 758 O O . PRO A 1 97 ? -25.642 -8.424 21.904 1.00 60.78 97 PRO A O 1
ATOM 761 N N . ALA A 1 98 ? -24.407 -8.084 23.771 1.00 63.78 98 ALA A N 1
ATOM 762 C CA . ALA A 1 98 ? -23.525 -9.216 23.548 1.00 63.78 98 ALA A CA 1
ATOM 763 C C . ALA A 1 98 ? -24.405 -10.430 23.227 1.00 63.78 98 ALA A C 1
ATOM 765 O O . ALA A 1 98 ? -25.378 -10.628 23.964 1.00 63.78 98 ALA A O 1
ATOM 766 N N . PRO A 1 99 ? -24.123 -11.198 22.152 1.00 62.38 99 PRO A N 1
ATOM 767 C CA . PRO A 1 99 ? -24.914 -12.379 21.847 1.00 62.38 99 PRO 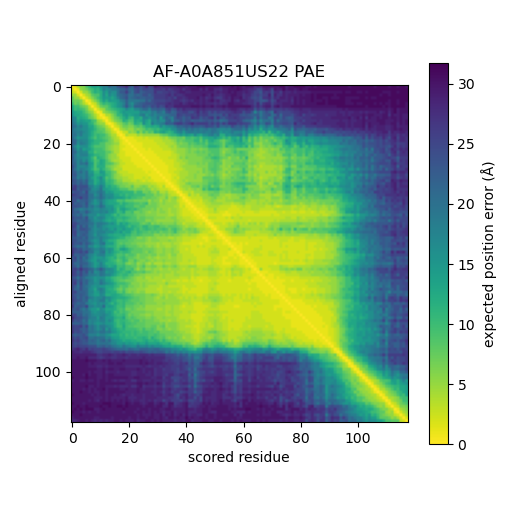A CA 1
ATOM 768 C C . PRO A 1 99 ? -24.973 -13.194 23.127 1.00 62.38 99 PRO A C 1
ATOM 770 O O . PRO A 1 99 ? -23.924 -13.492 23.712 1.00 62.38 99 PRO A O 1
ATOM 773 N N . GLU A 1 100 ? -26.195 -13.403 23.619 1.00 64.50 100 GLU A N 1
ATOM 774 C CA . GLU A 1 100 ? -26.450 -13.992 24.921 1.00 64.50 100 GLU A CA 1
ATOM 775 C C . GLU A 1 100 ? -25.651 -15.285 24.976 1.00 64.50 100 GLU A C 1
ATOM 777 O O . GLU A 1 100 ? -25.914 -16.227 24.226 1.00 64.50 100 GLU A O 1
ATOM 782 N N . LYS A 1 101 ? -24.569 -15.282 25.768 1.00 66.44 101 LYS A N 1
ATOM 783 C CA . LYS A 1 101 ? -23.712 -16.455 25.894 1.00 66.44 101 LYS A CA 1
ATOM 784 C C . LYS A 1 101 ? -24.644 -17.550 26.361 1.00 66.44 101 LYS A C 1
ATOM 786 O O . LYS A 1 101 ? -25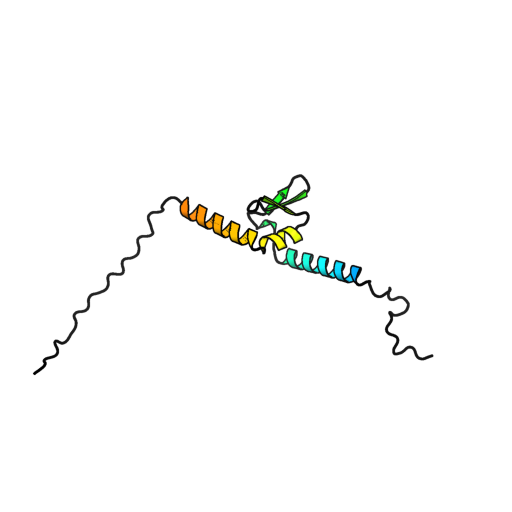.142 -17.449 27.480 1.00 66.44 101 LYS A O 1
ATOM 791 N N . VAL A 1 102 ? -24.895 -18.539 25.502 1.00 66.81 102 VAL A N 1
ATOM 792 C CA . VAL A 1 102 ? -25.728 -19.690 25.835 1.00 66.81 102 VAL A CA 1
ATOM 793 C C . VAL A 1 102 ? -25.114 -20.279 27.092 1.00 66.81 102 VAL A C 1
ATOM 795 O O . VAL A 1 102 ? -24.036 -20.877 27.055 1.00 66.81 102 VAL A O 1
ATOM 798 N N . LYS A 1 103 ? -25.738 -20.000 28.238 1.00 67.94 103 LYS A N 1
ATOM 799 C CA . LYS A 1 103 ? -25.332 -20.559 29.517 1.00 67.94 103 LYS A CA 1
ATOM 800 C C . LYS A 1 103 ? -25.677 -22.027 29.399 1.00 67.94 103 LYS A C 1
ATOM 802 O O . LYS A 1 103 ? -26.820 -22.416 29.605 1.00 67.94 103 LYS A O 1
ATOM 807 N N . VAL A 1 104 ? -24.704 -22.829 28.981 1.00 72.25 104 VAL A N 1
ATOM 808 C CA . VAL A 1 104 ? -24.837 -24.277 29.014 1.00 72.25 104 VAL A CA 1
ATOM 809 C C . VAL A 1 104 ? -24.959 -24.629 30.488 1.00 72.25 104 VAL A C 1
ATOM 811 O O . VAL A 1 104 ? -23.979 -24.577 31.233 1.00 72.25 104 VAL A O 1
ATOM 814 N N . GLU A 1 105 ? -26.187 -24.886 30.932 1.00 72.75 105 GLU A N 1
ATOM 815 C CA . GLU A 1 105 ? -26.438 -25.344 32.286 1.00 72.75 105 GLU A CA 1
ATOM 816 C C . GLU A 1 105 ? -25.676 -26.650 32.480 1.00 72.75 105 GLU A C 1
ATOM 818 O O . GLU A 1 105 ? -25.941 -27.666 31.833 1.00 72.75 105 GLU A O 1
ATOM 823 N N . VAL A 1 106 ? -24.674 -26.612 33.357 1.00 74.62 106 VAL A N 1
ATOM 824 C CA . VAL A 1 106 ? -23.919 -27.804 33.721 1.00 74.62 106 VAL A CA 1
ATOM 825 C C . VAL A 1 106 ? -24.886 -28.728 34.451 1.00 74.62 106 VAL A C 1
ATOM 827 O O . VAL A 1 106 ? -25.219 -28.501 35.616 1.00 74.62 106 VAL A O 1
ATOM 830 N N . LYS A 1 107 ? -25.361 -29.765 33.753 1.00 77.25 107 LYS A N 1
ATOM 831 C CA . LYS A 1 107 ? -26.232 -30.796 34.321 1.00 77.25 107 LYS A CA 1
ATOM 832 C C . LYS A 1 107 ? -25.536 -31.402 35.543 1.00 77.25 107 LYS A C 1
ATOM 834 O O . LYS A 1 107 ? -24.532 -32.102 35.422 1.00 77.25 107 LYS A O 1
ATOM 839 N N . LYS A 1 108 ? -26.056 -31.110 36.738 1.00 76.25 108 LYS A N 1
ATOM 840 C CA . LYS A 1 108 ? -25.595 -31.731 37.983 1.00 76.25 108 LYS A CA 1
ATOM 841 C C . LYS A 1 108 ? -26.079 -33.177 38.013 1.00 76.25 108 LYS A C 1
ATOM 843 O O . LYS A 1 108 ? -27.255 -33.436 38.245 1.00 76.25 108 LYS A O 1
ATOM 848 N N . PHE A 1 109 ? -25.164 -34.112 37.792 1.00 76.81 109 PHE A N 1
ATOM 849 C CA . PHE A 1 109 ? -25.415 -35.531 38.018 1.00 76.81 109 PHE A CA 1
ATOM 850 C C . PHE A 1 109 ? -25.347 -35.851 39.516 1.00 76.81 109 PHE A C 1
ATOM 852 O O . PHE A 1 109 ? -24.462 -35.367 40.229 1.00 76.81 109 PHE A O 1
ATOM 859 N N . VAL A 1 110 ? -26.271 -36.687 39.993 1.00 78.19 110 VAL A N 1
ATOM 860 C CA . VAL A 1 110 ? -26.196 -37.273 41.335 1.00 78.19 110 VAL A CA 1
ATOM 861 C C . VAL A 1 110 ? -25.018 -38.244 41.346 1.00 78.19 110 VAL A C 1
ATOM 863 O O . VAL A 1 110 ? -24.994 -39.206 40.582 1.00 78.19 110 VAL A O 1
ATOM 866 N N . LYS A 1 111 ? -24.017 -37.983 42.193 1.00 75.00 111 LYS A N 1
ATOM 867 C CA . LYS A 1 111 ? -22.885 -38.896 42.381 1.00 75.00 111 LYS A CA 1
ATOM 868 C C . LYS A 1 111 ? -23.393 -40.153 43.093 1.00 75.00 111 LYS A C 1
ATOM 870 O O . LYS A 1 111 ? -23.804 -40.080 44.249 1.00 75.00 111 LYS A O 1
ATOM 875 N N . ILE A 1 112 ? -23.399 -41.280 42.386 1.00 72.75 112 ILE A N 1
ATOM 876 C CA . ILE A 1 112 ? -23.790 -42.585 42.928 1.00 72.75 112 ILE A CA 1
ATOM 877 C C . ILE A 1 112 ? -22.613 -43.143 43.734 1.00 72.75 112 ILE A C 1
ATOM 879 O O . ILE A 1 112 ? -21.501 -43.239 43.223 1.00 72.75 112 ILE A O 1
ATOM 883 N N . GLY A 1 113 ?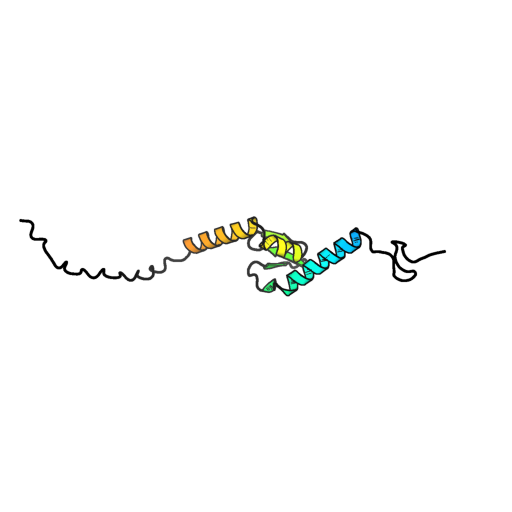 -22.882 -43.514 44.987 1.00 69.69 113 GLY A N 1
ATOM 884 C CA . GLY A 1 113 ? -21.935 -44.183 45.878 1.00 69.69 113 GLY A CA 1
ATOM 885 C C . GLY A 1 113 ? -21.344 -43.256 46.938 1.00 69.69 113 GLY A C 1
ATOM 886 O O . GLY A 1 113 ? -20.441 -42.469 46.668 1.00 69.69 113 GLY A O 1
ATOM 887 N N . ARG A 1 114 ? -21.822 -43.388 48.180 1.00 67.88 114 ARG A N 1
ATOM 888 C CA . ARG A 1 114 ? -21.023 -43.038 49.361 1.00 67.88 114 ARG A CA 1
ATOM 889 C C . ARG A 1 114 ? -20.088 -44.224 49.610 1.00 67.88 114 ARG A C 1
ATOM 891 O O . ARG A 1 114 ? -20.610 -45.310 49.860 1.00 67.88 114 ARG A O 1
ATOM 898 N N . PRO A 1 115 ? -18.756 -44.071 49.519 1.00 73.81 115 PRO A N 1
ATOM 899 C CA . PRO A 1 115 ? -17.848 -45.152 49.867 1.00 73.81 115 PRO A CA 1
ATOM 900 C C . PRO A 1 115 ? -18.044 -45.487 51.347 1.00 73.81 115 PRO A C 1
ATOM 902 O O . PRO A 1 115 ? -17.797 -44.650 52.216 1.00 73.81 115 PRO A O 1
ATOM 905 N N . GLY A 1 116 ? -18.560 -46.683 51.622 1.00 73.88 116 GLY A N 1
ATOM 906 C CA . GLY A 1 116 ? -18.646 -47.214 52.974 1.00 73.88 116 GLY A CA 1
ATOM 907 C C . GLY A 1 116 ? -17.252 -47.623 53.421 1.00 73.88 116 GLY A C 1
ATOM 908 O O . GLY A 1 116 ? -16.836 -48.747 53.159 1.00 73.88 116 GLY A O 1
ATOM 909 N N . TYR A 1 117 ? -16.518 -4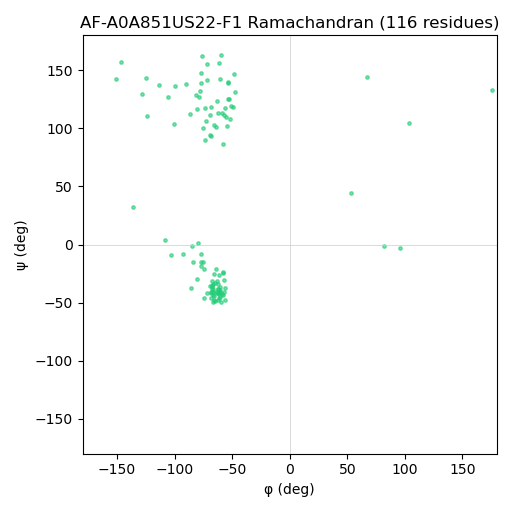6.701 54.037 1.00 67.69 117 TYR A N 1
ATOM 910 C CA . TYR A 1 117 ? -15.298 -47.053 54.754 1.00 67.69 117 TYR A CA 1
ATOM 911 C C . TYR A 1 117 ? -15.681 -47.645 56.112 1.00 67.69 117 TYR A C 1
ATOM 913 O O . TYR A 1 117 ? -16.558 -47.116 56.798 1.00 67.69 117 TYR A O 1
ATOM 921 N N . LYS A 1 118 ? -15.064 -48.785 56.423 1.00 58.09 118 LYS A N 1
ATOM 922 C CA . LYS A 1 118 ? -15.235 -49.561 57.650 1.00 58.09 118 LYS A CA 1
ATOM 923 C C . LYS A 1 118 ? -14.202 -49.130 58.681 1.00 58.09 118 LYS A C 1
ATOM 925 O O . LYS A 1 118 ? -13.067 -48.834 58.245 1.00 58.09 118 LYS A O 1
#

Sequence (118 aa):
MDFQHRPGGKTGSGGVASASESNRDRRERLRQLALETIDINKDPYFMKNHLGSYECKLCLTLHNNEGSYLAHTQGKKHQTNLARRAAKEAKEAPAQPAPEKVKVEVKKFVKIGRPGYK

Foldseek 3Di:
DDDPDDPWDDVPPPGDDDPVVVVVVVVVVVVVVVCVVDPQVPDPQWDADPVRWIAGNLQRDTHRDVVRVVVVCVDPSVVVSVVVVVVVCVVPPPPPPPPPPPPPPPPDDDDPDDDPDD

Solvent-accessible surface area (backbone atoms only — not comparable to full-atom values): 7713 Å² total; per-residue (Å²): 136,91,76,89,81,65,96,65,65,59,93,87,65,60,76,79,74,50,74,68,55,54,53,49,52,52,52,52,52,52,45,52,55,50,53,74,75,44,67,64,85,74,42,89,42,54,46,73,45,98,86,72,39,35,34,34,69,80,72,75,43,83,21,92,42,70,63,55,45,56,56,42,62,75,29,68,71,44,52,53,47,50,52,51,48,52,57,47,49,68,67,68,46,74,85,63,78,68,76,75,73,80,76,76,75,78,80,82,74,82,81,81,76,81,84,82,81,129

InterPro domains:
  IPR000690 Matrin/U1-C, C2H2-type zinc finger [PS50171] (54-84)
  IPR003604 Matrin/U1-C-like, C2H2-type zinc finger [SM00451] (51-85)
  IPR013087 Zinc finger C2H2-type [PF12874] (54-78)
  IPR036236 Zinc finger C2H2 superfamily [SSF57667] (47-87)
  IPR052092 Splicing Factor 3A Subunit 2 [PTHR23205] (1-118)

pLDDT: mean 81.24, std 11.71, range [55.25, 95.69]

Mean predicted aligned error: 14.68 Å

Organism: NCBI:txid1463973